Protein AF-A0A920RIV9-F1 (afdb_monomer)

Solvent-accessible surface area (backbone atoms only — not comparable to full-atom values): 7057 Å² total; per-residue (Å²): 85,73,42,58,40,88,89,76,64,47,75,75,38,72,44,86,70,82,60,94,62,90,41,65,37,74,50,78,44,77,40,50,93,37,69,30,28,39,38,40,27,52,34,27,38,36,33,21,33,75,91,67,59,44,80,46,33,47,38,76,42,76,18,37,42,12,88,51,75,67,47,72,59,78,42,34,36,37,46,53,26,58,34,88,40,72,46,34,40,40,38,64,57,70,42,61,60,90,81,42,77,45,88,64,81,85,68,55,49,69,49,74,75,73,93,69,77,84,78,79,129

Mean predicted aligned error: 10.14 Å

Radius of gyration: 15.51 Å; Cα contacts (8 Å, |Δi|>4): 263; chains: 1; bounding box: 36×29×55 Å

Secondary structure (DSSP, 8-state):
-EEE-TTT--EEEE-------S--EEEEEEETTEEEEEEEETTEEEEE-TTT--EEEEEE-SEEE--SPPEEETTEEEEEE-EES-EEEEEETT-SPTT----S-SS-EEEPPP-------

Structure (mmCIF, N/CA/C/O backbone):
data_AF-A0A920RIV9-F1
#
_entry.id   AF-A0A920RIV9-F1
#
loop_
_atom_site.group_PDB
_atom_site.id
_atom_site.type_symbol
_atom_site.label_atom_id
_atom_site.label_alt_id
_atom_site.label_comp_id
_atom_site.label_asym_id
_atom_site.label_entity_id
_atom_site.label_seq_id
_atom_site.pdbx_PDB_ins_code
_atom_site.Cartn_x
_atom_site.Cartn_y
_atom_site.Cartn_z
_atom_site.occupancy
_atom_site.B_iso_or_equiv
_atom_site.auth_seq_id
_atom_site.auth_comp_id
_atom_site.auth_asym_id
_atom_site.auth_atom_id
_atom_site.pdbx_PDB_model_num
ATOM 1 N N . MET A 1 1 ? -0.681 7.636 5.912 1.00 83.81 1 MET A N 1
ATOM 2 C CA . MET A 1 1 ? -2.102 7.241 5.788 1.00 83.81 1 MET A CA 1
ATOM 3 C C . MET A 1 1 ? -2.777 7.377 7.144 1.00 83.81 1 MET A C 1
ATOM 5 O O . MET A 1 1 ? -2.093 7.430 8.160 1.00 83.81 1 MET A O 1
ATOM 9 N N . VAL A 1 2 ? -4.105 7.434 7.172 1.00 90.25 2 VAL A N 1
ATOM 10 C CA . VAL A 1 2 ? -4.882 7.514 8.412 1.00 90.25 2 VAL A CA 1
ATOM 11 C C . VAL A 1 2 ? -6.096 6.599 8.306 1.00 90.25 2 VAL A C 1
ATOM 13 O O . VAL A 1 2 ? -6.674 6.476 7.227 1.00 90.25 2 VAL A O 1
ATOM 16 N N . SER A 1 3 ? -6.467 5.960 9.411 1.00 90.75 3 SER A N 1
ATOM 17 C CA . SER A 1 3 ? -7.750 5.277 9.560 1.00 90.75 3 SER A CA 1
ATOM 18 C C . SER A 1 3 ? -8.635 6.062 10.509 1.00 90.75 3 SER A C 1
ATOM 20 O O . SER A 1 3 ? -8.183 6.505 11.569 1.00 90.75 3 SER A O 1
ATOM 22 N N . LEU A 1 4 ? -9.892 6.230 10.113 1.00 94.06 4 LEU A N 1
ATOM 23 C CA . LEU A 1 4 ? -10.910 6.935 10.874 1.00 94.06 4 LEU A CA 1
ATOM 24 C C . LEU A 1 4 ? -12.028 5.959 11.227 1.00 94.06 4 LEU A C 1
ATOM 26 O O . LEU A 1 4 ? -12.450 5.153 10.396 1.00 94.06 4 LEU A O 1
ATOM 30 N N . ASP A 1 5 ? -12.534 6.066 12.447 1.00 93.06 5 ASP A N 1
ATOM 31 C CA . ASP A 1 5 ? -13.752 5.385 12.848 1.00 93.06 5 ASP A CA 1
ATOM 32 C C . ASP A 1 5 ? -14.933 5.915 12.021 1.00 93.06 5 ASP A C 1
ATOM 34 O O . ASP A 1 5 ? -15.144 7.125 11.913 1.00 93.06 5 ASP A O 1
ATOM 38 N N . ARG A 1 6 ? -15.718 5.007 11.430 1.00 92.62 6 ARG A N 1
ATOM 39 C CA . ARG A 1 6 ? -16.795 5.367 10.495 1.00 92.62 6 ARG A CA 1
ATOM 40 C C . ARG A 1 6 ? -17.897 6.199 11.155 1.00 92.62 6 ARG A C 1
ATOM 42 O O . ARG A 1 6 ? -18.490 7.037 10.482 1.00 92.62 6 ARG A O 1
ATOM 49 N N . ALA A 1 7 ? -18.212 5.928 12.421 1.00 96.38 7 ALA A N 1
ATOM 50 C CA . ALA A 1 7 ? -19.331 6.565 13.109 1.00 96.38 7 ALA A CA 1
ATOM 51 C C . ALA A 1 7 ? -18.957 7.946 13.661 1.00 96.38 7 ALA A C 1
ATOM 53 O O . ALA A 1 7 ? -19.768 8.866 13.634 1.00 96.38 7 ALA A O 1
ATOM 54 N N . THR A 1 8 ? -17.732 8.084 14.166 1.00 96.75 8 THR A N 1
ATOM 55 C CA . THR A 1 8 ? -17.289 9.262 14.921 1.00 96.75 8 THR A CA 1
ATOM 56 C C . THR A 1 8 ? -16.300 10.143 14.165 1.00 96.75 8 THR A C 1
ATOM 58 O O . THR A 1 8 ? -16.061 11.272 14.586 1.00 96.75 8 THR A O 1
ATOM 61 N N . GLY A 1 9 ? -15.681 9.642 13.093 1.00 95.19 9 GLY A N 1
ATOM 62 C CA . GLY A 1 9 ? -14.604 10.327 12.374 1.00 95.19 9 GLY A CA 1
ATOM 63 C C . GLY A 1 9 ? -13.298 10.440 13.167 1.00 95.19 9 GLY A C 1
ATOM 64 O O . GLY A 1 9 ? -12.353 11.074 12.700 1.00 95.19 9 GLY A O 1
ATOM 65 N N . LYS A 1 10 ? -13.216 9.844 14.363 1.00 95.44 10 LYS A N 1
ATOM 66 C CA . LYS A 1 10 ? -12.003 9.876 15.184 1.00 95.44 10 LYS A CA 1
ATOM 67 C C . LYS A 1 10 ? -10.913 9.023 14.553 1.00 95.44 10 LYS A C 1
ATOM 69 O O . LYS A 1 10 ? -11.174 7.926 14.068 1.00 95.44 10 LYS A O 1
ATOM 74 N N . GLN A 1 11 ? -9.679 9.506 14.616 1.00 94.38 11 GLN A N 1
ATOM 75 C CA . GLN A 1 11 ? -8.521 8.739 14.177 1.00 94.38 11 GLN A CA 1
ATOM 76 C C . GLN A 1 11 ? -8.330 7.489 15.048 1.00 94.38 11 GLN A C 1
ATOM 78 O O . GLN A 1 11 ? -8.181 7.596 16.263 1.00 94.38 11 GLN A O 1
ATOM 83 N N . VAL A 1 12 ? -8.301 6.318 14.406 1.00 93.75 12 VAL A N 1
ATOM 84 C CA . VAL A 1 12 ? -7.992 5.020 15.032 1.00 93.75 12 VAL A CA 1
ATOM 85 C C . VAL A 1 12 ? -6.486 4.794 15.028 1.00 93.75 12 VAL A C 1
ATOM 87 O O . VAL A 1 12 ? -5.887 4.468 16.048 1.00 93.75 12 VAL A O 1
ATOM 90 N N . TRP A 1 13 ? -5.858 5.014 13.874 1.00 93.56 13 TRP A N 1
ATOM 91 C CA . TRP A 1 13 ? -4.410 4.973 13.718 1.00 93.56 13 TRP A CA 1
ATOM 92 C C . TRP A 1 13 ? -3.970 5.932 12.615 1.00 93.56 13 TRP A C 1
ATOM 94 O O . TRP A 1 13 ? -4.745 6.299 11.730 1.00 93.56 13 TRP A O 1
ATOM 104 N N . GLY A 1 14 ? -2.706 6.342 12.670 1.00 89.25 14 GLY A N 1
ATOM 105 C CA . GLY A 1 14 ? -2.062 7.133 11.628 1.00 89.25 14 GLY A CA 1
ATOM 106 C C . GLY A 1 14 ? -0.628 6.669 11.436 1.00 89.25 14 GLY A C 1
ATOM 107 O O . GLY A 1 14 ? 0.039 6.302 12.400 1.00 89.25 14 GLY A O 1
ATOM 108 N N . ASN A 1 15 ? -0.163 6.678 10.192 1.00 83.56 15 ASN A N 1
ATOM 109 C CA . ASN A 1 15 ? 1.234 6.446 9.866 1.00 83.56 15 ASN A CA 1
ATOM 110 C C . ASN A 1 15 ? 1.747 7.519 8.902 1.00 83.56 15 ASN A C 1
ATOM 112 O O . ASN A 1 15 ? 1.021 8.040 8.047 1.00 83.56 15 ASN A O 1
ATOM 116 N N . THR A 1 16 ? 3.018 7.859 9.048 1.00 75.19 16 THR A N 1
ATOM 117 C CA . THR A 1 16 ? 3.733 8.706 8.103 1.00 75.19 16 THR A CA 1
ATOM 118 C C . THR A 1 16 ? 4.324 7.816 7.018 1.00 75.19 16 THR A C 1
ATOM 120 O O . THR A 1 16 ? 5.134 6.934 7.286 1.00 75.19 16 THR A O 1
ATOM 123 N N . TRP A 1 17 ? 3.880 8.027 5.781 1.00 72.31 17 TRP A N 1
ATOM 124 C CA . TRP A 1 17 ? 4.536 7.463 4.607 1.00 72.31 17 TRP A CA 1
ATOM 125 C C . TRP A 1 17 ? 5.667 8.418 4.233 1.00 72.31 17 TRP A C 1
ATOM 127 O O . TRP A 1 17 ? 5.422 9.605 4.017 1.00 72.31 17 TRP A O 1
ATOM 137 N N . ALA A 1 18 ? 6.906 7.933 4.259 1.00 61.12 18 ALA A N 1
ATOM 138 C CA . ALA A 1 18 ? 8.073 8.769 4.027 1.00 61.12 18 ALA A CA 1
ATOM 139 C C . ALA A 1 18 ? 8.205 9.078 2.529 1.00 61.12 18 ALA A C 1
ATOM 141 O O . ALA A 1 18 ? 8.589 8.213 1.750 1.00 61.12 18 ALA A O 1
ATOM 142 N N . GLY A 1 19 ? 7.891 10.311 2.131 1.00 61.31 19 GLY A N 1
ATOM 143 C CA . GLY A 1 19 ? 8.172 10.819 0.790 1.00 61.31 19 GLY A CA 1
ATOM 144 C C . GLY A 1 19 ? 7.434 12.121 0.487 1.00 61.31 19 GLY A C 1
ATOM 145 O O . GLY A 1 19 ? 6.377 12.394 1.052 1.00 61.31 19 GLY A O 1
ATOM 146 N N . SER A 1 20 ? 8.025 12.949 -0.373 1.00 54.50 20 SER A N 1
ATOM 147 C CA . SER A 1 20 ? 7.546 14.295 -0.721 1.00 54.50 20 SER A CA 1
ATOM 148 C C . SER A 1 20 ? 6.632 14.336 -1.951 1.00 54.50 20 SER A C 1
ATOM 150 O O . SER A 1 20 ? 6.183 15.418 -2.330 1.00 54.50 20 SER A O 1
ATOM 152 N N . HIS A 1 21 ? 6.350 13.191 -2.582 1.00 52.41 21 HIS A N 1
ATOM 153 C CA . HIS A 1 21 ? 5.623 13.138 -3.850 1.00 52.41 21 HIS A CA 1
ATOM 154 C C . HIS A 1 21 ? 4.137 12.804 -3.681 1.00 52.41 21 HIS A C 1
ATOM 156 O O . HIS A 1 21 ? 3.725 12.002 -2.847 1.00 52.41 21 HIS A O 1
ATOM 162 N N . GLN A 1 22 ? 3.321 13.512 -4.466 1.00 53.53 22 GLN A N 1
ATOM 163 C CA . GLN A 1 22 ? 1.916 13.812 -4.162 1.00 53.53 22 GLN A CA 1
ATOM 164 C C . GLN A 1 22 ? 0.902 12.879 -4.844 1.00 53.53 22 GLN A C 1
ATOM 166 O O . GLN A 1 22 ? -0.302 13.060 -4.685 1.00 53.53 22 GLN A O 1
ATOM 171 N N . LEU A 1 23 ? 1.363 11.877 -5.595 1.00 58.66 23 LEU A N 1
ATOM 172 C CA . LEU A 1 23 ? 0.502 10.940 -6.316 1.00 58.66 23 LEU A CA 1
ATOM 173 C C . LEU A 1 23 ? 0.714 9.544 -5.739 1.00 58.66 23 LEU A C 1
ATOM 175 O O . LEU A 1 23 ? 1.486 8.747 -6.260 1.00 58.66 23 LEU A O 1
ATOM 179 N N . LEU A 1 24 ? 0.060 9.301 -4.606 1.00 66.25 24 LEU A N 1
ATOM 180 C CA . LEU A 1 24 ? -0.002 8.000 -3.956 1.00 66.25 24 LEU A CA 1
ATOM 181 C C . LEU A 1 24 ? -1.432 7.491 -4.061 1.00 66.25 24 LEU A C 1
ATOM 183 O O . LEU A 1 24 ? -2.379 8.209 -3.735 1.00 66.25 24 LEU A O 1
ATOM 187 N N . VAL A 1 25 ? -1.594 6.236 -4.462 1.00 68.69 25 VAL A N 1
ATOM 188 C CA . VAL A 1 25 ? -2.899 5.577 -4.463 1.00 68.69 25 VAL A CA 1
ATOM 189 C C . VAL A 1 25 ? -2.840 4.433 -3.463 1.00 68.69 25 VAL A C 1
ATOM 191 O O . VAL A 1 25 ? -1.970 3.572 -3.558 1.00 68.69 25 VAL A O 1
ATOM 194 N N . SER A 1 26 ? -3.760 4.424 -2.493 1.00 78.00 26 SER A N 1
ATOM 195 C CA . SER A 1 26 ? -3.851 3.373 -1.470 1.00 78.00 26 SER A CA 1
ATOM 196 C C . SER A 1 26 ? -5.226 2.715 -1.466 1.00 78.00 26 SER A C 1
ATOM 198 O O . SER A 1 26 ? -6.229 3.365 -1.761 1.00 78.00 26 SER A O 1
ATOM 200 N N . HIS A 1 27 ? -5.275 1.399 -1.272 1.00 80.44 27 HIS A N 1
ATOM 201 C CA . HIS A 1 27 ? -6.516 0.633 -1.422 1.00 80.44 27 HIS A CA 1
ATOM 202 C C . HIS A 1 27 ? -6.451 -0.648 -0.591 1.00 80.44 27 HIS A C 1
ATOM 204 O O . HIS A 1 27 ? -5.490 -1.411 -0.669 1.00 80.44 27 HIS A O 1
ATOM 210 N N . ALA A 1 28 ? -7.491 -0.874 0.216 1.00 82.50 28 ALA A N 1
ATOM 211 C CA . ALA A 1 28 ? -7.621 -2.048 1.074 1.00 82.50 28 ALA A CA 1
ATOM 212 C C . ALA A 1 28 ? -8.246 -3.224 0.309 1.00 82.50 28 ALA A C 1
ATOM 214 O O . ALA A 1 28 ? -9.324 -3.069 -0.278 1.00 82.50 28 ALA A O 1
ATOM 215 N N . ARG A 1 29 ? -7.590 -4.389 0.304 1.00 84.31 29 ARG A N 1
ATOM 216 C CA . ARG A 1 29 ? -8.028 -5.609 -0.397 1.00 84.31 29 ARG A CA 1
ATOM 217 C C . ARG A 1 29 ? -7.565 -6.878 0.321 1.00 84.31 29 ARG A C 1
ATOM 219 O O . ARG A 1 29 ? -6.577 -6.863 1.049 1.00 84.31 29 ARG A O 1
ATOM 226 N N . VAL A 1 30 ? -8.239 -7.995 0.035 1.00 85.06 30 VAL A N 1
ATOM 227 C CA . VAL A 1 30 ? -7.729 -9.333 0.366 1.00 85.06 30 VAL A CA 1
ATOM 228 C C . VAL A 1 30 ? -6.786 -9.785 -0.740 1.00 85.06 30 VAL A C 1
ATOM 230 O O . VAL A 1 30 ? -7.218 -9.986 -1.874 1.00 85.06 30 VAL A O 1
ATOM 233 N N . VAL A 1 31 ? -5.515 -9.976 -0.405 1.00 84.19 31 VAL A N 1
ATOM 234 C CA . VAL A 1 31 ? -4.498 -10.535 -1.305 1.00 84.19 31 VAL A CA 1
ATOM 235 C C . VAL A 1 31 ? -3.680 -11.549 -0.520 1.00 84.19 31 VAL A C 1
ATOM 237 O O . VAL A 1 31 ? -3.398 -11.315 0.656 1.00 84.19 31 VAL A O 1
ATOM 240 N N . ALA A 1 32 ? -3.333 -12.683 -1.138 1.00 82.62 32 ALA A N 1
ATOM 241 C CA . ALA A 1 32 ? -2.625 -13.776 -0.463 1.00 82.62 32 ALA A CA 1
ATOM 242 C C . ALA A 1 32 ? -3.323 -14.242 0.841 1.00 82.62 32 ALA A C 1
ATOM 244 O O . ALA A 1 32 ? -2.685 -14.493 1.857 1.00 82.62 32 ALA A O 1
ATOM 245 N N . GLY A 1 33 ? -4.662 -14.294 0.835 1.00 86.00 33 GLY A N 1
ATOM 246 C CA . GLY A 1 33 ? -5.461 -14.766 1.974 1.00 86.00 33 GLY A CA 1
ATOM 247 C C . GLY A 1 33 ? -5.546 -13.811 3.172 1.00 86.00 33 GLY A C 1
ATOM 248 O O . GLY A 1 33 ? -6.142 -14.174 4.182 1.00 86.00 33 GLY A O 1
ATOM 249 N N . ARG A 1 34 ? -4.999 -12.591 3.079 1.00 87.12 34 ARG A N 1
ATOM 250 C CA . ARG A 1 34 ? -4.998 -11.603 4.171 1.00 87.12 34 ARG A CA 1
ATOM 251 C C . ARG A 1 34 ? -5.470 -10.228 3.700 1.00 87.12 34 ARG A C 1
ATOM 253 O O . ARG A 1 34 ? -5.264 -9.857 2.547 1.00 87.12 34 ARG A O 1
ATOM 260 N N . GLN A 1 35 ? -6.089 -9.463 4.598 1.00 90.50 35 GLN A N 1
ATOM 261 C CA . GLN A 1 35 ? -6.451 -8.065 4.349 1.00 90.50 35 GLN A CA 1
ATOM 262 C C . GLN A 1 35 ? -5.203 -7.178 4.395 1.00 90.50 35 GLN A C 1
ATOM 264 O O . GLN A 1 35 ? -4.430 -7.239 5.352 1.00 90.50 35 GLN A O 1
ATOM 269 N N . GLN A 1 36 ? -5.009 -6.360 3.362 1.00 90.12 36 GLN A N 1
ATOM 270 C CA . GLN A 1 36 ? -3.845 -5.491 3.199 1.00 90.12 36 GLN A CA 1
ATOM 271 C C . GLN A 1 36 ? -4.266 -4.160 2.571 1.00 90.12 36 GLN A C 1
ATOM 273 O O . GLN A 1 36 ? -5.094 -4.135 1.661 1.00 90.12 36 GLN A O 1
ATOM 278 N N . ILE A 1 37 ? -3.677 -3.056 3.021 1.00 90.88 37 ILE A N 1
ATOM 279 C CA . ILE A 1 37 ? -3.677 -1.783 2.292 1.00 90.88 37 ILE A CA 1
ATOM 280 C C . ILE A 1 37 ? -2.444 -1.779 1.405 1.00 90.88 37 ILE A C 1
ATOM 282 O O . ILE A 1 37 ? -1.337 -1.801 1.932 1.00 90.88 37 ILE A O 1
ATOM 286 N N . LEU A 1 38 ? -2.637 -1.750 0.091 1.00 89.50 38 LEU A N 1
ATOM 287 C CA . LEU A 1 38 ? -1.555 -1.663 -0.886 1.00 89.50 38 LEU A CA 1
ATOM 288 C C . LEU A 1 38 ? -1.285 -0.202 -1.233 1.00 89.50 38 LEU A C 1
ATOM 290 O O . LEU A 1 38 ? -2.237 0.570 -1.363 1.00 89.50 38 LEU A O 1
ATOM 294 N N . ILE A 1 39 ? -0.013 0.166 -1.372 1.00 87.50 39 ILE A N 1
ATOM 295 C CA . ILE A 1 39 ? 0.423 1.508 -1.769 1.00 87.50 39 ILE A CA 1
ATOM 296 C C . ILE A 1 39 ? 1.701 1.435 -2.613 1.00 87.50 39 ILE A C 1
ATOM 298 O O . ILE A 1 39 ? 2.589 0.628 -2.339 1.00 87.50 39 ILE A O 1
ATOM 302 N N . SER A 1 40 ? 1.797 2.297 -3.623 1.00 85.56 40 SER A N 1
ATOM 303 C CA . SER A 1 40 ? 2.994 2.496 -4.446 1.00 85.56 40 SER A CA 1
ATOM 304 C C . SER A 1 40 ? 3.341 3.981 -4.564 1.00 85.56 40 SER A C 1
ATOM 306 O O . SER A 1 40 ? 2.456 4.831 -4.423 1.00 85.56 40 SER A O 1
ATOM 308 N N . GLY A 1 41 ? 4.616 4.270 -4.830 1.00 81.81 41 GLY A N 1
ATOM 309 C CA . GLY A 1 41 ? 5.182 5.609 -5.018 1.00 81.81 41 GLY A CA 1
ATOM 310 C C . GLY A 1 41 ? 6.268 5.937 -3.989 1.00 81.81 41 GLY A C 1
ATOM 311 O O . GLY A 1 41 ? 6.516 5.161 -3.067 1.00 81.81 41 GLY A O 1
ATOM 312 N N . CYS A 1 42 ? 6.923 7.091 -4.134 1.00 82.25 42 CYS A N 1
ATOM 313 C CA . CYS A 1 42 ? 8.076 7.491 -3.314 1.00 82.25 42 CYS A CA 1
ATOM 314 C C . CYS A 1 42 ? 9.186 6.418 -3.289 1.00 82.25 42 CYS A C 1
ATOM 316 O O . CYS A 1 42 ? 9.665 6.035 -2.217 1.00 82.25 42 CYS A O 1
ATOM 318 N N . ASP A 1 43 ? 9.542 5.894 -4.466 1.00 82.31 43 ASP A N 1
ATOM 319 C CA . ASP A 1 43 ? 10.552 4.849 -4.688 1.00 82.31 43 ASP A CA 1
ATOM 320 C C . ASP A 1 43 ? 10.238 3.493 -4.033 1.00 82.31 43 ASP A C 1
ATOM 322 O O . ASP A 1 43 ? 11.133 2.687 -3.749 1.00 82.31 43 ASP A O 1
ATOM 326 N N . ARG A 1 44 ? 8.966 3.240 -3.695 1.00 83.38 44 ARG A N 1
ATOM 327 C CA . ARG A 1 44 ? 8.563 2.066 -2.911 1.00 83.38 44 ARG A CA 1
ATOM 328 C C . ARG A 1 44 ? 7.202 1.522 -3.312 1.00 83.38 44 ARG A C 1
ATOM 330 O O . ARG A 1 44 ? 6.302 2.241 -3.739 1.00 83.38 44 ARG A O 1
ATOM 337 N N . VAL A 1 45 ? 7.033 0.229 -3.078 1.00 85.62 45 VAL A N 1
ATOM 338 C CA . VAL A 1 45 ? 5.749 -0.471 -3.083 1.00 85.62 45 VAL A CA 1
ATOM 339 C C . VAL A 1 45 ? 5.627 -1.220 -1.765 1.00 85.62 45 VAL A C 1
ATOM 341 O O . VAL A 1 45 ? 6.551 -1.926 -1.368 1.00 85.62 45 VAL A O 1
ATOM 344 N N . ALA A 1 46 ? 4.508 -1.069 -1.067 1.00 87.56 46 ALA A N 1
ATOM 345 C CA . ALA A 1 46 ? 4.340 -1.629 0.267 1.00 87.56 46 ALA A CA 1
ATOM 346 C C . ALA A 1 46 ? 2.914 -2.099 0.542 1.00 87.56 46 ALA A C 1
ATOM 348 O O . ALA A 1 46 ? 1.954 -1.711 -0.132 1.00 87.56 46 ALA A O 1
ATOM 349 N N . ALA A 1 47 ? 2.788 -2.889 1.606 1.00 88.62 47 ALA A N 1
ATOM 350 C CA . ALA A 1 47 ? 1.511 -3.239 2.198 1.00 88.62 47 ALA A CA 1
ATOM 351 C C . ALA A 1 47 ? 1.460 -2.953 3.696 1.00 88.62 47 ALA A C 1
ATOM 353 O O . ALA A 1 47 ? 2.459 -3.065 4.405 1.00 88.62 47 ALA A O 1
ATOM 354 N N . PHE A 1 48 ? 0.258 -2.655 4.186 1.00 89.25 48 PHE A N 1
ATOM 355 C CA . PHE A 1 48 ? -0.017 -2.369 5.592 1.00 89.25 48 PHE A CA 1
ATOM 356 C C . PHE A 1 48 ? -1.220 -3.157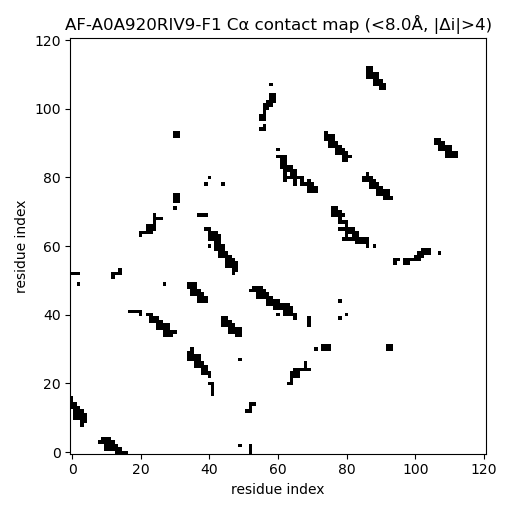 6.105 1.00 89.25 48 PHE A C 1
ATOM 358 O O . PHE A 1 48 ? -2.161 -3.438 5.364 1.00 89.25 48 PHE A O 1
ATOM 365 N N . ASN A 1 49 ? -1.214 -3.482 7.394 1.00 89.50 49 ASN A N 1
ATOM 366 C CA . ASN A 1 49 ? -2.364 -4.052 8.078 1.00 89.50 49 ASN A CA 1
ATOM 367 C C . ASN A 1 49 ? -3.452 -2.964 8.223 1.00 89.50 49 ASN A C 1
ATOM 369 O O . ASN A 1 49 ? -3.178 -1.933 8.841 1.00 89.50 49 ASN A O 1
ATOM 373 N N . PRO A 1 50 ? -4.677 -3.164 7.703 1.00 90.31 50 PRO A N 1
ATOM 374 C CA . PRO A 1 50 ? -5.735 -2.154 7.769 1.00 90.31 50 PRO A CA 1
ATOM 375 C C . PRO A 1 50 ? -6.269 -1.885 9.181 1.00 90.31 50 PRO A C 1
ATOM 377 O O . PRO A 1 50 ? -6.775 -0.796 9.443 1.00 90.31 50 PRO A O 1
ATOM 380 N N . GLU A 1 51 ? -6.153 -2.839 10.102 1.00 90.69 51 GLU A N 1
ATOM 381 C CA . GLU A 1 51 ? -6.638 -2.689 11.478 1.00 90.69 51 GLU A CA 1
ATOM 382 C C . GLU A 1 51 ? -5.670 -1.877 12.339 1.00 90.69 51 GLU A C 1
ATOM 384 O O . GLU A 1 51 ? -6.098 -1.132 13.215 1.00 90.69 51 GLU A O 1
ATOM 389 N N . THR A 1 52 ? -4.365 -1.992 12.078 1.00 90.62 52 THR A N 1
ATOM 390 C CA . THR A 1 52 ? -3.324 -1.410 12.946 1.00 90.62 52 THR A CA 1
ATOM 391 C C . THR A 1 52 ? -2.472 -0.333 12.281 1.00 90.62 52 THR A C 1
ATOM 393 O O . THR A 1 52 ? -1.737 0.369 12.970 1.00 90.62 52 THR A O 1
ATOM 396 N N . GLY A 1 53 ? -2.502 -0.223 10.952 1.00 88.62 53 GLY A N 1
ATOM 397 C CA . GLY A 1 53 ? -1.629 0.667 10.185 1.00 88.62 53 GLY A CA 1
ATOM 398 C C . GLY A 1 53 ? -0.157 0.237 10.147 1.00 88.62 53 GLY A C 1
ATOM 399 O O . GLY A 1 53 ? 0.678 0.985 9.631 1.00 88.62 53 GLY A O 1
ATOM 400 N N . LYS A 1 54 ? 0.185 -0.942 10.689 1.00 89.44 54 LYS A N 1
ATOM 401 C CA . LYS A 1 54 ? 1.554 -1.481 10.704 1.00 89.44 54 LYS A CA 1
ATOM 402 C C . LYS A 1 54 ? 1.959 -2.003 9.328 1.00 89.44 54 LYS A C 1
ATOM 404 O O . LYS A 1 54 ? 1.144 -2.615 8.640 1.00 89.44 54 LYS A O 1
ATOM 409 N N . GLY A 1 55 ? 3.217 -1.786 8.947 1.00 87.69 55 GLY A N 1
ATOM 410 C CA . GLY A 1 55 ? 3.780 -2.332 7.711 1.00 87.69 55 GLY A CA 1
ATOM 411 C C . GLY A 1 55 ? 3.796 -3.860 7.729 1.00 87.69 55 GLY A C 1
ATOM 412 O O . GLY A 1 55 ? 4.083 -4.468 8.759 1.00 87.69 55 GLY A O 1
ATOM 413 N N . LEU A 1 56 ? 3.458 -4.463 6.593 1.00 85.75 56 LEU A N 1
ATOM 414 C CA . LEU A 1 56 ? 3.495 -5.908 6.368 1.00 85.75 56 LEU A CA 1
ATOM 415 C C . LEU A 1 56 ? 4.737 -6.302 5.576 1.00 85.75 56 LEU A C 1
ATOM 417 O O . LEU A 1 56 ? 5.425 -7.243 5.949 1.00 85.75 56 LEU A O 1
ATOM 421 N N . TRP A 1 57 ? 5.004 -5.570 4.498 1.00 86.56 57 TRP A N 1
ATOM 422 C CA . TRP A 1 57 ? 6.182 -5.708 3.649 1.00 86.56 57 TRP A CA 1
ATOM 423 C C . TRP A 1 57 ? 6.394 -4.410 2.866 1.00 86.56 57 TRP A C 1
ATOM 425 O O . TRP A 1 57 ? 5.467 -3.614 2.694 1.00 86.56 57 TRP A O 1
ATOM 435 N N . GLU A 1 58 ? 7.617 -4.213 2.388 1.00 84.75 58 GLU A N 1
ATOM 436 C CA . GLU A 1 58 ? 8.023 -3.073 1.571 1.00 84.75 58 GLU A CA 1
ATOM 437 C C . GLU A 1 58 ? 9.095 -3.532 0.582 1.00 84.75 58 GLU A C 1
ATOM 439 O O . GLU A 1 58 ? 9.952 -4.345 0.923 1.00 84.75 58 GLU A O 1
ATOM 444 N N . VAL A 1 59 ? 9.029 -3.020 -0.642 1.00 83.12 59 VAL A N 1
ATOM 445 C CA . VAL A 1 59 ? 9.971 -3.299 -1.723 1.00 83.12 59 VAL A CA 1
ATOM 446 C C . VAL A 1 59 ? 10.340 -1.981 -2.390 1.00 83.12 59 VAL A C 1
ATOM 448 O O . VAL A 1 59 ? 9.479 -1.130 -2.612 1.00 83.12 59 VAL A O 1
ATOM 451 N N . TRP A 1 60 ? 11.618 -1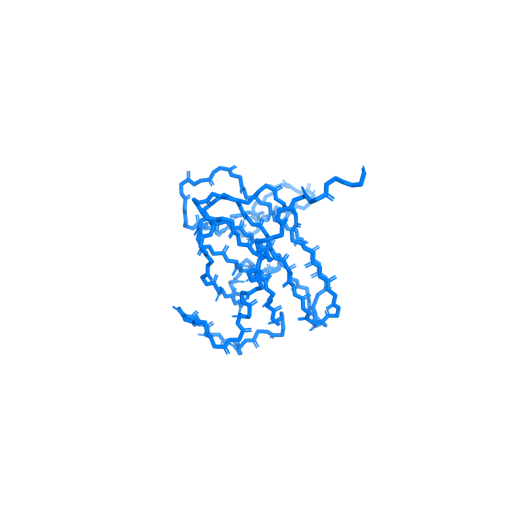.813 -2.719 1.00 80.69 60 TRP A N 1
ATOM 452 C CA . TRP A 1 60 ? 12.088 -0.648 -3.461 1.00 80.69 60 TRP A CA 1
ATOM 453 C C . TRP A 1 60 ? 11.663 -0.717 -4.936 1.00 80.69 60 TRP A C 1
ATOM 455 O O . TRP A 1 60 ? 11.700 -1.789 -5.541 1.00 80.69 60 TRP A O 1
ATOM 465 N N . ALA A 1 61 ? 11.285 0.422 -5.508 1.00 76.44 61 ALA A N 1
ATOM 466 C CA . ALA A 1 61 ? 10.939 0.574 -6.916 1.00 76.44 61 ALA A CA 1
ATOM 467 C C . ALA A 1 61 ? 11.578 1.851 -7.477 1.00 76.44 61 ALA A C 1
ATOM 469 O O . ALA A 1 61 ? 11.744 2.829 -6.759 1.00 76.44 61 ALA A O 1
ATOM 470 N N . HIS A 1 62 ? 11.924 1.864 -8.764 1.00 71.38 62 HIS A N 1
ATOM 471 C CA . HIS A 1 62 ? 12.583 3.006 -9.413 1.00 71.38 62 HIS A CA 1
ATOM 472 C C . HIS A 1 62 ? 11.660 4.202 -9.645 1.00 71.38 62 HIS A C 1
ATOM 474 O O . HIS A 1 62 ? 12.126 5.260 -10.071 1.00 71.38 62 HIS A O 1
ATOM 480 N N . HIS A 1 63 ? 10.354 4.010 -9.482 1.00 67.88 63 HIS A N 1
ATOM 481 C CA . HIS A 1 63 ? 9.378 5.046 -9.740 1.00 67.88 63 HIS A CA 1
ATOM 482 C C . HIS A 1 63 ? 9.072 5.852 -8.476 1.00 67.88 63 HIS A C 1
ATOM 484 O O . HIS A 1 63 ? 8.661 5.335 -7.439 1.00 67.88 63 HIS A O 1
ATOM 490 N N . ASP A 1 64 ? 9.195 7.159 -8.617 1.00 65.69 64 ASP A N 1
ATOM 491 C CA . ASP A 1 64 ? 8.907 8.143 -7.590 1.00 65.69 64 ASP A CA 1
ATOM 492 C C . ASP A 1 64 ? 7.416 8.531 -7.611 1.00 65.69 64 ASP A C 1
ATOM 494 O O . ASP A 1 64 ? 6.749 8.623 -6.579 1.00 65.69 64 ASP A O 1
ATOM 498 N N . GLY A 1 65 ? 6.840 8.644 -8.814 1.00 60.88 65 GLY A N 1
ATOM 499 C CA . GLY A 1 65 ? 5.415 8.908 -9.020 1.00 60.88 65 GLY A CA 1
ATOM 500 C C . GLY A 1 65 ? 4.649 7.700 -9.560 1.00 60.88 65 GLY A C 1
ATO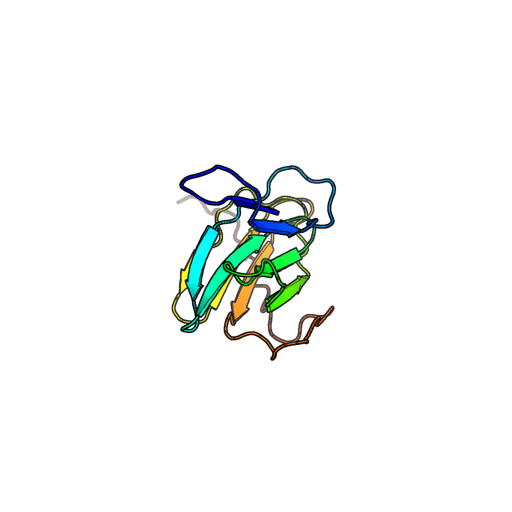M 501 O O . GLY A 1 65 ? 4.954 7.203 -10.650 1.00 60.88 65 GLY A O 1
ATOM 502 N N . THR A 1 66 ? 3.586 7.289 -8.858 1.00 61.22 66 THR A N 1
ATOM 503 C CA . THR A 1 66 ? 2.589 6.336 -9.380 1.00 61.22 66 THR A CA 1
ATOM 504 C C . THR A 1 66 ? 1.184 6.906 -9.309 1.00 61.22 66 THR A C 1
ATOM 506 O O . THR A 1 66 ? 0.597 7.015 -8.240 1.00 61.22 66 THR A O 1
ATOM 509 N N . SER A 1 67 ? 0.584 7.181 -10.462 1.00 63.06 67 SER A N 1
ATOM 510 C CA . SER A 1 67 ? -0.834 7.566 -10.532 1.00 63.06 67 SER A CA 1
ATOM 511 C C . SER A 1 67 ? -1.778 6.359 -10.639 1.00 63.06 67 SER A C 1
ATOM 513 O O 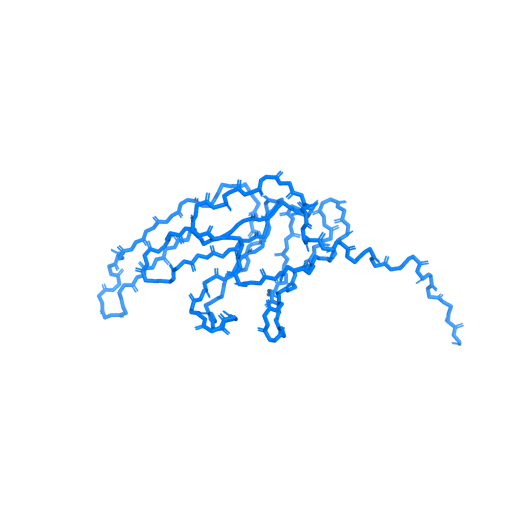. SER A 1 67 ? -2.995 6.524 -10.653 1.00 63.06 67 SER A O 1
ATOM 515 N N . GLY A 1 68 ? -1.231 5.144 -10.761 1.00 71.75 68 GLY A N 1
ATOM 516 C CA . GLY A 1 68 ? -1.996 3.913 -10.935 1.00 71.75 68 GLY A CA 1
ATOM 517 C C . GLY A 1 68 ? -2.423 3.285 -9.611 1.00 71.75 68 GLY A C 1
ATOM 518 O O . GLY A 1 68 ? -1.642 3.194 -8.670 1.00 71.75 68 GLY A O 1
ATOM 519 N N . THR A 1 69 ? -3.662 2.793 -9.561 1.00 83.56 69 THR A N 1
ATOM 520 C CA . THR A 1 69 ? -4.087 1.827 -8.535 1.00 83.56 69 THR A CA 1
ATOM 521 C C . THR A 1 69 ? -3.334 0.518 -8.785 1.00 83.56 69 THR A C 1
ATOM 523 O O . THR A 1 69 ? -3.353 0.016 -9.909 1.00 83.56 69 THR A O 1
ATOM 526 N N . MET A 1 70 ? -2.671 -0.035 -7.769 1.00 87.31 70 MET A N 1
ATOM 527 C CA . MET A 1 70 ? -2.070 -1.363 -7.847 1.00 87.31 70 MET A CA 1
ATOM 528 C C . MET A 1 70 ? -3.141 -2.409 -8.168 1.00 87.31 70 MET A C 1
ATOM 530 O O . MET A 1 70 ? -4.254 -2.387 -7.635 1.00 87.31 70 MET A O 1
ATOM 534 N N . VAL A 1 71 ? -2.787 -3.362 -9.022 1.00 89.31 71 VAL A N 1
ATOM 535 C CA . VAL A 1 71 ? -3.653 -4.493 -9.384 1.00 89.31 71 VAL A CA 1
ATOM 536 C C . VAL A 1 71 ? -3.054 -5.790 -8.860 1.00 89.31 71 VAL A C 1
ATOM 538 O O . VAL A 1 71 ? -1.883 -5.837 -8.493 1.00 89.31 71 VAL A O 1
ATOM 541 N N . TRP A 1 72 ? -3.849 -6.853 -8.783 1.00 88.44 72 TRP A N 1
ATOM 542 C CA . TRP A 1 72 ? -3.398 -8.129 -8.230 1.00 88.44 72 TRP A CA 1
ATOM 543 C C . TRP A 1 72 ? -4.019 -9.318 -8.960 1.00 88.44 72 TRP A C 1
ATOM 545 O O . TRP A 1 72 ? -5.107 -9.227 -9.531 1.00 88.44 72 TRP A O 1
ATOM 555 N N . HIS A 1 73 ? -3.327 -10.453 -8.913 1.00 84.50 73 HIS A N 1
ATOM 556 C CA . HIS A 1 73 ? -3.830 -11.748 -9.352 1.00 84.50 73 HIS A CA 1
ATOM 557 C C . HIS A 1 73 ? -3.302 -12.828 -8.408 1.00 84.50 73 HIS A C 1
ATOM 559 O O . HIS A 1 73 ? -2.092 -13.008 -8.295 1.00 84.50 73 HIS A O 1
ATOM 565 N N . LYS A 1 74 ? -4.209 -13.559 -7.747 1.00 85.69 74 LYS A N 1
ATOM 566 C CA . LYS A 1 74 ? -3.874 -14.543 -6.703 1.00 85.69 74 LYS A CA 1
ATOM 567 C C . LYS A 1 74 ? -3.029 -13.911 -5.583 1.00 85.69 74 LYS A C 1
ATOM 569 O O . LYS A 1 74 ? -3.520 -13.060 -4.844 1.00 85.69 74 LYS A O 1
ATOM 574 N N . ASP A 1 75 ? -1.785 -14.349 -5.456 1.00 84.31 75 ASP A N 1
ATOM 575 C CA . ASP A 1 75 ? -0.775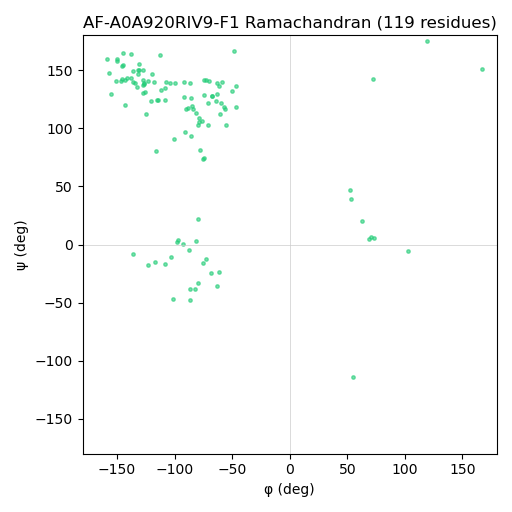 -13.930 -4.495 1.00 84.31 75 ASP A CA 1
ATOM 576 C C . ASP A 1 75 ? 0.186 -12.876 -5.063 1.00 84.31 75 ASP A C 1
ATOM 578 O O . ASP A 1 75 ? 1.114 -12.479 -4.369 1.00 84.31 75 ASP A 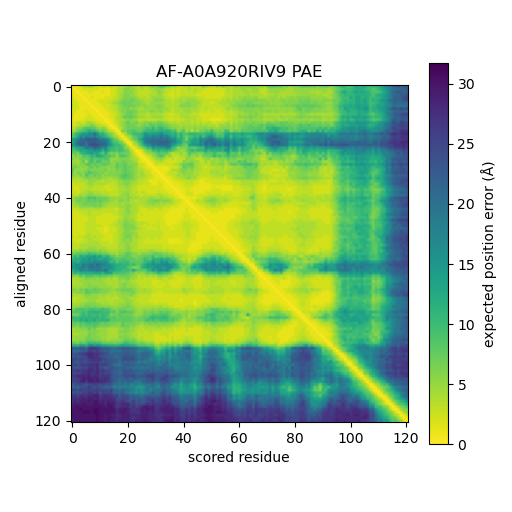O 1
ATOM 582 N N . LEU A 1 76 ? -0.017 -12.402 -6.295 1.00 84.94 76 LEU A N 1
ATOM 583 C CA . LEU A 1 76 ? 0.833 -11.405 -6.945 1.00 84.94 76 LEU A CA 1
ATOM 584 C C . LEU A 1 76 ? 0.172 -10.028 -6.958 1.00 84.94 76 LEU A C 1
ATOM 586 O O . LEU A 1 76 ? -1.017 -9.911 -7.257 1.00 84.94 76 LEU A O 1
ATOM 590 N N . VAL A 1 77 ? 0.959 -8.985 -6.704 1.00 88.81 77 VAL A N 1
ATOM 591 C CA . VAL A 1 77 ? 0.579 -7.576 -6.856 1.00 88.81 77 VAL A CA 1
ATOM 592 C C . VAL A 1 77 ? 1.478 -6.892 -7.871 1.00 88.81 77 VAL A C 1
ATOM 594 O O . VAL A 1 77 ? 2.664 -7.203 -7.986 1.00 88.81 77 VAL A O 1
ATOM 597 N N . PHE A 1 78 ? 0.898 -5.941 -8.591 1.00 86.88 78 PHE A N 1
ATOM 598 C CA . PHE A 1 78 ? 1.538 -5.211 -9.668 1.00 86.88 78 PHE A CA 1
ATOM 599 C C . PHE A 1 78 ? 1.417 -3.715 -9.410 1.00 86.88 78 PHE A C 1
ATOM 601 O O . PHE A 1 78 ? 0.322 -3.209 -9.149 1.00 86.88 78 PHE A O 1
ATOM 608 N N . ALA A 1 79 ? 2.538 -3.016 -9.526 1.00 87.19 79 ALA A N 1
ATOM 609 C CA . ALA A 1 79 ? 2.597 -1.562 -9.506 1.00 87.19 79 ALA A CA 1
ATOM 610 C C . ALA A 1 79 ? 3.352 -1.084 -10.743 1.00 87.19 79 ALA A C 1
ATOM 612 O O . ALA A 1 79 ? 4.325 -1.713 -11.162 1.00 87.19 79 ALA A O 1
ATOM 613 N N . SER A 1 80 ? 2.898 0.020 -11.330 1.00 83.62 80 SER A N 1
ATOM 614 C CA . SER A 1 80 ? 3.547 0.626 -12.486 1.00 83.62 80 SER A CA 1
ATOM 615 C C . SER A 1 80 ? 3.700 2.120 -12.266 1.00 83.62 80 SER A C 1
ATOM 617 O O . SER A 1 80 ? 2.754 2.795 -11.854 1.00 83.62 80 SER A O 1
ATOM 619 N N . GLY A 1 81 ? 4.879 2.632 -12.595 1.00 81.56 81 GLY A N 1
ATOM 620 C CA . GLY A 1 81 ? 5.198 4.052 -12.552 1.00 81.56 81 GLY A CA 1
ATOM 621 C C . GLY A 1 81 ? 5.999 4.475 -13.776 1.00 81.56 81 GLY A C 1
ATOM 622 O O . GLY A 1 81 ? 6.502 3.634 -14.521 1.00 81.56 81 GLY A O 1
ATOM 623 N N . GLY A 1 82 ? 6.056 5.786 -14.012 1.00 74.00 82 GLY A N 1
ATOM 624 C CA . GLY A 1 82 ? 6.651 6.369 -15.221 1.00 74.00 82 GLY A CA 1
ATOM 625 C C . GLY A 1 82 ? 7.783 7.365 -14.973 1.00 74.00 82 GLY A C 1
ATOM 626 O O . GLY A 1 82 ? 8.543 7.651 -15.891 1.00 74.00 82 GLY A O 1
ATOM 627 N N . PHE A 1 83 ? 7.901 7.897 -13.755 1.00 74.50 83 PHE A N 1
ATOM 628 C CA . PHE A 1 83 ? 8.873 8.930 -13.395 1.00 74.50 83 PHE A CA 1
ATOM 629 C C . PHE A 1 83 ? 9.681 8.485 -12.174 1.00 74.50 83 PHE A C 1
ATOM 631 O O . PHE A 1 83 ? 9.059 7.982 -11.240 1.00 74.50 83 PHE A O 1
ATOM 638 N N . PRO A 1 84 ? 11.010 8.698 -12.130 1.00 70.94 84 PRO A N 1
ATOM 639 C CA . PRO A 1 84 ? 11.880 9.201 -13.205 1.00 70.94 84 PRO A CA 1
ATOM 640 C C . PRO A 1 84 ? 12.179 8.165 -14.301 1.00 70.94 84 PRO A C 1
ATOM 642 O O . PRO A 1 84 ? 12.623 8.529 -15.388 1.00 70.94 84 PRO A O 1
ATOM 645 N N . LYS A 1 85 ? 11.928 6.880 -14.033 1.00 75.69 85 LYS A N 1
ATOM 646 C CA . LYS A 1 85 ? 12.098 5.773 -14.978 1.00 75.69 85 LYS A CA 1
ATOM 647 C C . LYS A 1 85 ? 10.804 4.966 -15.051 1.00 75.69 85 LYS A C 1
ATOM 649 O O . LYS A 1 85 ? 10.193 4.687 -14.021 1.00 75.69 85 LYS A O 1
ATOM 654 N N . ALA A 1 86 ? 10.402 4.580 -16.261 1.00 80.75 86 ALA A N 1
ATOM 655 C CA . ALA A 1 86 ? 9.280 3.671 -16.446 1.00 80.75 86 ALA A CA 1
ATOM 656 C C . ALA A 1 86 ? 9.629 2.278 -15.911 1.00 80.75 86 ALA A C 1
ATOM 658 O O . ALA A 1 86 ? 10.656 1.705 -16.274 1.00 80.75 86 ALA A O 1
ATOM 659 N N . GLU A 1 87 ? 8.772 1.745 -15.048 1.00 81.88 87 GLU A N 1
ATOM 660 C CA . GLU A 1 87 ? 8.956 0.437 -14.430 1.00 81.88 87 GLU A CA 1
ATOM 661 C C . GLU A 1 87 ? 7.593 -0.177 -14.105 1.00 81.88 87 GLU A C 1
ATOM 663 O O . GLU A 1 87 ? 6.687 0.510 -13.621 1.00 81.88 87 GLU A O 1
ATOM 668 N N . THR A 1 88 ? 7.469 -1.485 -14.321 1.00 84.38 88 THR A N 1
ATOM 669 C CA . THR A 1 88 ? 6.386 -2.296 -13.767 1.00 84.38 88 THR A CA 1
ATOM 670 C C . THR A 1 88 ? 6.995 -3.396 -12.905 1.00 84.38 88 THR A C 1
ATOM 672 O O . THR A 1 88 ? 7.808 -4.198 -13.369 1.00 84.38 88 THR A O 1
ATOM 675 N N . VAL A 1 89 ? 6.593 -3.447 -11.638 1.00 83.44 89 VAL A N 1
ATOM 676 C CA . VAL A 1 89 ? 7.062 -4.453 -10.680 1.00 83.44 89 VAL A CA 1
ATOM 677 C C . VAL A 1 89 ? 5.963 -5.461 -10.390 1.00 83.44 89 VAL A C 1
ATOM 679 O O . VAL A 1 89 ? 4.796 -5.098 -10.244 1.00 83.44 89 VAL A O 1
ATOM 682 N N . CYS A 1 90 ? 6.350 -6.730 -10.290 1.00 85.00 90 CYS A N 1
ATOM 683 C CA . CYS A 1 90 ? 5.501 -7.815 -9.816 1.00 85.00 90 CYS A CA 1
ATOM 684 C C . CYS A 1 90 ? 6.070 -8.350 -8.499 1.00 85.00 90 CYS A C 1
ATOM 686 O O . CYS A 1 90 ? 7.232 -8.761 -8.444 1.00 85.00 90 CYS A O 1
ATOM 688 N N . ILE A 1 91 ? 5.252 -8.359 -7.448 1.00 84.81 91 ILE A N 1
ATOM 689 C CA . ILE A 1 91 ? 5.652 -8.727 -6.084 1.00 84.81 91 ILE A CA 1
ATOM 690 C C . ILE A 1 91 ? 4.708 -9.813 -5.564 1.00 84.81 91 ILE A C 1
ATOM 692 O O . ILE A 1 91 ? 3.498 -9.738 -5.762 1.00 84.81 91 ILE A O 1
ATOM 696 N N . LYS A 1 92 ? 5.245 -10.818 -4.870 1.00 83.94 92 LYS A N 1
ATOM 697 C CA . LYS A 1 92 ? 4.445 -11.831 -4.169 1.00 83.94 92 LYS A CA 1
ATOM 698 C C . LYS A 1 92 ? 3.994 -11.279 -2.810 1.00 83.94 92 LYS A C 1
ATOM 700 O O . LYS A 1 92 ? 4.809 -11.033 -1.926 1.00 83.94 92 LYS A O 1
ATOM 705 N N . ALA A 1 93 ? 2.692 -11.073 -2.653 1.00 78.88 93 ALA A N 1
ATOM 706 C CA . ALA A 1 93 ? 2.039 -10.401 -1.526 1.00 78.88 93 ALA A CA 1
ATOM 707 C C . ALA A 1 93 ? 1.823 -11.281 -0.285 1.00 78.88 93 ALA A C 1
ATOM 709 O O . ALA A 1 93 ? 1.243 -10.823 0.703 1.00 78.88 93 ALA A O 1
ATOM 710 N N . GLU A 1 94 ? 2.299 -12.526 -0.321 1.00 69.94 94 GLU A N 1
ATOM 711 C CA . GLU A 1 94 ? 2.457 -13.377 0.868 1.00 69.94 94 GLU A CA 1
ATOM 712 C C . GLU A 1 94 ? 3.438 -12.745 1.868 1.00 69.94 94 GLU A C 1
ATOM 714 O O . GLU A 1 94 ? 3.320 -12.973 3.071 1.00 69.94 94 GLU A O 1
ATOM 719 N N . GLY A 1 95 ? 4.324 -11.870 1.375 1.00 56.44 95 GLY A N 1
ATOM 720 C CA . GLY A 1 95 ? 5.363 -11.225 2.160 1.00 56.44 95 GLY A CA 1
ATOM 721 C C . GLY A 1 95 ? 6.471 -12.207 2.535 1.00 56.44 95 GLY A C 1
ATOM 722 O O . GLY A 1 95 ? 6.242 -13.371 2.857 1.00 56.44 95 GLY A O 1
ATOM 723 N N . PHE A 1 96 ? 7.705 -11.717 2.525 1.00 50.56 96 PHE A N 1
ATOM 724 C CA . PHE A 1 96 ? 8.726 -12.243 3.424 1.00 50.56 96 PHE A CA 1
ATOM 725 C C . PHE A 1 96 ? 8.217 -11.975 4.851 1.00 50.56 96 PHE A C 1
ATOM 727 O O . PHE A 1 96 ? 7.626 -10.921 5.068 1.00 50.56 96 PHE A O 1
ATOM 734 N N . GLY A 1 97 ? 8.327 -12.937 5.770 1.00 36.91 97 GLY A N 1
ATOM 735 C CA . GLY A 1 97 ? 7.607 -12.947 7.056 1.00 36.91 97 GLY A CA 1
ATOM 736 C C . GLY A 1 97 ? 7.644 -11.647 7.880 1.00 36.91 97 GLY A C 1
ATOM 737 O O . GLY A 1 97 ? 8.424 -10.731 7.627 1.00 36.91 97 GLY A O 1
ATOM 738 N N . GLU A 1 98 ? 6.781 -11.568 8.897 1.00 35.66 98 GLU A N 1
ATOM 739 C CA . GLU A 1 98 ? 6.682 -10.403 9.789 1.00 35.66 98 GLU A CA 1
ATOM 740 C C . GLU A 1 98 ? 8.071 -9.926 10.260 1.00 35.66 98 GLU A C 1
ATOM 742 O O . GLU A 1 98 ? 8.813 -10.672 10.896 1.00 35.66 98 GLU A O 1
ATOM 747 N N . GLY A 1 99 ? 8.438 -8.684 9.919 1.00 37.69 99 GLY A N 1
ATOM 748 C CA . GLY A 1 99 ? 9.742 -8.092 10.255 1.00 37.69 99 GLY A CA 1
ATOM 749 C C . GLY A 1 99 ? 10.765 -8.026 9.112 1.00 37.69 99 GLY A C 1
ATOM 750 O O . GLY A 1 99 ? 11.810 -7.397 9.280 1.00 37.69 99 GLY A O 1
ATOM 751 N N . CYS A 1 100 ? 10.476 -8.586 7.934 1.00 33.09 100 CYS A N 1
ATOM 752 C CA . CYS A 1 100 ? 11.329 -8.440 6.754 1.00 33.09 100 CYS A CA 1
ATOM 753 C C . CYS A 1 100 ? 11.135 -7.070 6.077 1.00 33.09 100 CYS A C 1
ATOM 755 O O . CYS A 1 100 ? 10.443 -6.936 5.071 1.00 33.09 100 CYS A O 1
ATOM 757 N N . LEU A 1 101 ? 11.795 -6.038 6.609 1.00 34.78 101 LEU A N 1
ATOM 758 C CA . LEU A 1 101 ? 12.130 -4.836 5.838 1.00 34.78 101 LEU A CA 1
ATOM 759 C C . LEU A 1 101 ? 13.307 -5.179 4.908 1.00 34.78 101 LEU A C 1
ATOM 761 O O . LEU A 1 101 ? 14.453 -4.828 5.192 1.00 34.78 101 LEU A O 1
ATOM 765 N N . GLU A 1 102 ? 13.062 -5.938 3.837 1.00 39.31 102 GLU A N 1
ATOM 766 C CA . GLU A 1 102 ? 14.115 -6.241 2.863 1.00 39.31 102 GLU A CA 1
ATOM 767 C C . GLU A 1 102 ? 14.317 -5.034 1.936 1.00 39.31 102 GLU A C 1
ATOM 769 O O . GLU A 1 102 ? 13.491 -4.711 1.090 1.00 39.31 102 GLU A O 1
ATOM 774 N N . LYS A 1 103 ? 15.451 -4.348 2.100 1.00 33.88 103 LYS A N 1
ATOM 775 C CA . LYS A 1 103 ? 15.841 -3.173 1.302 1.00 33.88 103 LYS A CA 1
ATOM 776 C C . LYS A 1 103 ? 16.431 -3.548 -0.069 1.00 33.88 103 LYS A C 1
ATOM 778 O O . LYS A 1 103 ? 17.254 -2.802 -0.598 1.00 33.88 103 LYS A O 1
ATOM 783 N N . THR A 1 104 ? 16.155 -4.738 -0.610 1.00 39.72 104 THR A N 1
ATOM 784 C CA . THR A 1 104 ? 16.883 -5.265 -1.785 1.00 39.72 104 THR A CA 1
ATOM 785 C C . THR A 1 104 ? 16.057 -6.319 -2.543 1.00 39.72 104 THR A C 1
ATOM 787 O O . THR A 1 104 ? 15.271 -7.037 -1.928 1.00 39.72 104 THR A O 1
ATOM 790 N N . PRO A 1 105 ? 16.178 -6.430 -3.882 1.00 39.66 105 PRO A N 1
ATOM 791 C CA . PRO A 1 105 ? 15.233 -7.177 -4.697 1.00 39.66 105 PRO A CA 1
ATOM 792 C C . PRO A 1 105 ? 15.702 -8.626 -4.844 1.00 39.66 105 PRO A C 1
ATOM 794 O O . PRO A 1 105 ? 16.523 -8.931 -5.705 1.00 39.66 105 PRO A O 1
ATOM 797 N N . ARG A 1 106 ? 15.196 -9.550 -4.021 1.00 37.09 106 ARG A N 1
ATOM 798 C CA . ARG A 1 106 ? 15.380 -10.994 -4.281 1.00 37.09 106 ARG A CA 1
ATOM 799 C C . ARG A 1 106 ? 14.158 -11.704 -4.853 1.00 37.09 106 ARG A C 1
ATOM 801 O O . ARG A 1 106 ? 14.305 -12.818 -5.347 1.00 37.09 106 ARG A O 1
ATOM 808 N N . SER A 1 107 ? 12.984 -11.071 -4.877 1.00 41.41 107 SER A N 1
ATOM 809 C CA . SER A 1 107 ? 11.789 -11.649 -5.523 1.00 41.41 107 SER A CA 1
ATOM 810 C C . SER A 1 107 ? 10.968 -10.684 -6.378 1.00 41.41 107 SER A C 1
ATOM 812 O O . SER A 1 107 ? 10.087 -11.142 -7.106 1.00 41.41 107 SER A O 1
ATOM 814 N N . ALA A 1 108 ? 11.266 -9.381 -6.355 1.00 44.88 108 ALA A N 1
ATOM 815 C CA . ALA A 1 108 ? 10.694 -8.449 -7.313 1.00 44.88 108 ALA A CA 1
ATOM 816 C C . ALA A 1 108 ? 11.324 -8.725 -8.6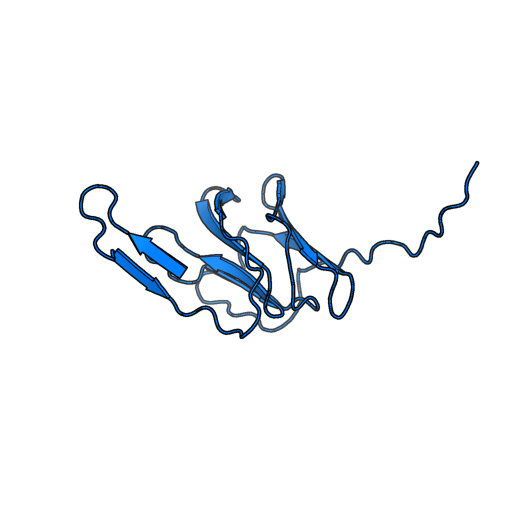78 1.00 44.88 108 ALA A C 1
ATOM 818 O O . ALA A 1 108 ? 12.477 -8.379 -8.933 1.00 44.88 108 ALA A O 1
ATOM 819 N N . LYS A 1 109 ? 10.577 -9.397 -9.554 1.00 45.88 109 LYS A N 1
ATOM 820 C CA . LYS A 1 109 ? 10.926 -9.392 -10.969 1.00 45.88 109 LYS A CA 1
ATOM 821 C C . LYS A 1 109 ? 10.438 -8.062 -11.517 1.00 45.88 109 LYS A C 1
ATOM 823 O O . LYS A 1 109 ? 9.233 -7.869 -11.686 1.00 45.88 109 LYS A O 1
ATOM 828 N N . THR A 1 110 ? 11.371 -7.149 -11.762 1.00 42.50 110 THR A N 1
ATOM 829 C CA . THR A 1 110 ? 11.124 -6.040 -12.677 1.00 42.50 110 THR A CA 1
ATOM 830 C C . THR A 1 110 ? 10.831 -6.668 -14.028 1.00 42.50 110 THR A C 1
ATOM 832 O O . THR A 1 110 ? 11.681 -7.341 -14.613 1.00 42.50 110 THR A O 1
ATOM 835 N N . VAL A 1 111 ? 9.593 -6.528 -14.486 1.00 40.50 111 VAL A N 1
ATOM 836 C CA . VAL A 1 111 ? 9.282 -6.818 -15.877 1.00 40.50 111 VAL A CA 1
ATOM 837 C C . VAL A 1 111 ? 9.605 -5.516 -16.589 1.00 40.50 111 VAL A C 1
ATOM 839 O O . VAL A 1 111 ? 8.791 -4.595 -16.590 1.00 40.50 111 VAL A O 1
ATOM 842 N N . ASP A 1 112 ? 10.833 -5.395 -17.102 1.00 33.84 112 ASP A N 1
ATOM 843 C CA . ASP A 1 112 ? 11.162 -4.300 -18.011 1.00 33.84 112 ASP A CA 1
ATOM 844 C C . ASP A 1 112 ? 10.167 -4.387 -19.171 1.00 33.84 112 ASP A C 1
ATOM 846 O O . ASP A 1 112 ? 10.099 -5.393 -19.887 1.00 33.84 112 ASP A O 1
ATOM 850 N N . VAL A 1 113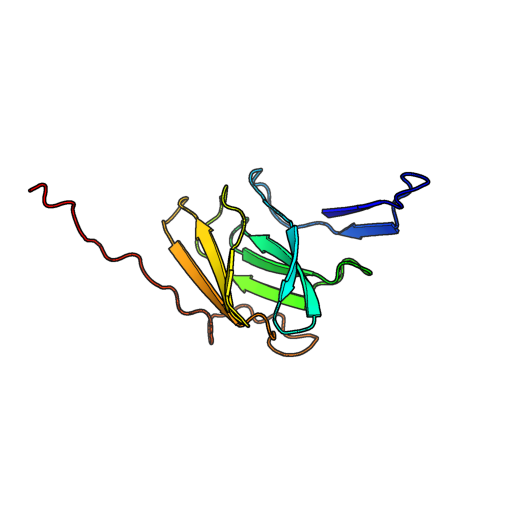 ? 9.337 -3.355 -19.314 1.00 34.06 113 VAL A N 1
ATOM 851 C CA . VAL A 1 113 ? 8.444 -3.216 -20.461 1.00 34.06 113 VAL A CA 1
ATOM 852 C C . VAL A 1 113 ? 9.345 -3.241 -21.694 1.00 34.06 113 VAL A C 1
ATOM 854 O O . VAL A 1 113 ? 10.244 -2.410 -21.817 1.00 34.06 113 VAL A O 1
ATOM 857 N N . CYS A 1 114 ? 9.159 -4.235 -22.568 1.00 21.59 114 CYS A N 1
ATOM 858 C CA . CYS A 1 114 ? 9.963 -4.401 -23.775 1.00 21.59 114 CYS A CA 1
ATOM 859 C C . CYS A 1 114 ? 10.100 -3.062 -24.525 1.00 21.59 114 CYS A C 1
ATOM 861 O O . CYS A 1 114 ? 9.081 -2.391 -24.719 1.00 21.59 114 CYS A O 1
ATOM 863 N N . PRO A 1 115 ? 11.292 -2.682 -25.026 1.00 29.23 115 PRO A N 1
ATOM 864 C CA . PRO A 1 115 ? 11.418 -1.566 -25.951 1.00 29.23 115 PRO A CA 1
ATOM 865 C C . PRO A 1 115 ? 10.898 -2.025 -27.319 1.00 29.23 115 PRO A C 1
ATOM 867 O O . PRO A 1 115 ? 11.651 -2.360 -28.227 1.00 29.23 115 PRO A O 1
ATOM 870 N N . GLY A 1 116 ? 9.578 -2.128 -27.440 1.00 25.97 116 GLY A N 1
ATOM 871 C CA . GLY A 1 116 ? 8.881 -2.426 -28.680 1.00 25.97 116 GLY A CA 1
ATOM 872 C C . GLY A 1 116 ? 8.336 -1.133 -29.250 1.00 25.97 116 GLY A C 1
ATOM 873 O O . GLY A 1 116 ? 7.225 -0.732 -28.911 1.00 25.97 116 GLY A O 1
ATOM 874 N N . GLY A 1 117 ? 9.126 -0.474 -30.099 1.00 28.27 117 GLY A N 1
ATOM 875 C CA . GLY A 1 117 ? 8.623 0.590 -30.956 1.00 28.27 117 GLY A CA 1
ATOM 876 C C . GLY A 1 117 ? 7.373 0.109 -31.690 1.00 28.27 117 GLY A C 1
ATOM 877 O O . GLY A 1 117 ? 7.345 -0.995 -32.237 1.00 28.27 117 GLY A O 1
ATOM 878 N N . MET A 1 118 ? 6.329 0.933 -31.664 1.00 28.69 118 MET A N 1
ATOM 879 C CA . MET A 1 118 ? 5.140 0.752 -32.486 1.00 28.69 118 MET A CA 1
ATOM 880 C C . MET A 1 118 ? 5.565 0.676 -33.955 1.00 28.69 118 MET A C 1
ATOM 882 O O . MET A 1 118 ? 5.849 1.692 -34.582 1.00 28.69 118 MET A O 1
ATOM 886 N N . SER A 1 119 ? 5.599 -0.534 -34.509 1.00 29.75 119 SER A N 1
ATOM 887 C CA . SER A 1 119 ? 5.440 -0.721 -35.944 1.00 29.75 119 SER A CA 1
ATOM 888 C C . SER A 1 119 ? 3.945 -0.626 -36.222 1.00 29.75 119 SER A C 1
ATOM 890 O O . SER A 1 119 ? 3.172 -1.528 -35.898 1.00 29.75 119 SER A O 1
ATOM 892 N N . THR A 1 120 ? 3.537 0.527 -36.745 1.00 36.16 120 THR A N 1
ATOM 893 C CA . THR A 1 120 ? 2.230 0.723 -37.367 1.00 36.16 120 THR A CA 1
ATOM 894 C C . THR A 1 120 ? 2.108 -0.248 -38.539 1.00 36.16 120 THR A C 1
ATOM 896 O O . THR A 1 120 ? 2.949 -0.221 -39.442 1.00 36.16 120 THR A O 1
ATOM 899 N N . ARG A 1 121 ? 1.086 -1.107 -38.512 1.00 33.44 121 ARG A N 1
ATOM 900 C CA . ARG A 1 121 ? 0.514 -1.627 -39.757 1.00 33.44 121 ARG A CA 1
ATOM 901 C C . ARG A 1 121 ? -0.261 -0.522 -40.454 1.00 33.44 121 ARG A C 1
ATOM 903 O O . ARG A 1 121 ? -0.854 0.300 -39.722 1.00 33.44 121 ARG A O 1
#

Foldseek 3Di:
DFDADPPPRHTPDDDDDDADDDQKDWDWDQAQNATWIWIDAQQKTFIAHPNYRHTFEMEGHPARHFNDDWDDDHQWIWGFHPPPHTWIWIDRNVDDGDPPHPHDDPPTDTPPPDPDDDPDD

pLDDT: mean 71.84, std 21.18, range [21.59, 96.75]

Nearest PDB structures (foldseek):
  8ro2-assembly1_T  TM=7.213E-01  e=7.928E-01  Homo sapiens
  8w3v-assembly2_B  TM=6.166E-01  e=4.327E-01  Homo sapiens
  6zqc-assembly1_UU  TM=5.787E-01  e=4.831E-01  Saccharomyces cerevisiae S288C
  6lqv-assembly1_BE  TM=7.217E-01  e=2.384E+00  Saccharomyces cerevisiae S288C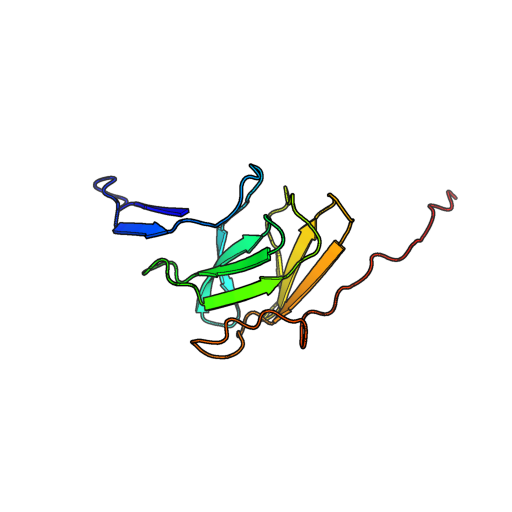
  6lqp-assembly1_BE  TM=7.217E-01  e=2.384E+00  Saccharomyces cerevisiae S288C

Sequence (121 aa):
MVSLDRATGKQVWGNTWAGSHQLLVSHARVVAGRQQILISGCDRVAAFNPETGKGLWEVWAHHDGTSGTMVWHKDLVFASGGFPKAETVCIKAEGFGEGCLEKTPRSAKTVDVCPGGMSTR